Protein AF-A0A067D3Q5-F1 (afdb_monomer_lite)

pLDDT: mean 81.83, std 13.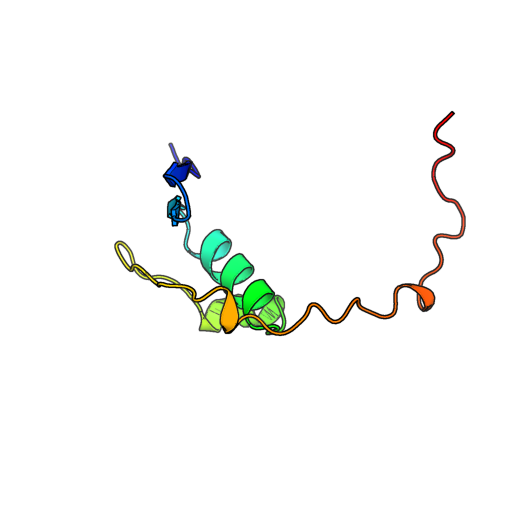23, range [45.0, 94.31]

Structure (mmCIF, N/CA/C/O backbone):
data_AF-A0A067D3Q5-F1
#
_entry.id   AF-A0A067D3Q5-F1
#
loop_
_atom_site.group_PDB
_atom_site.id
_atom_site.type_symbol
_atom_site.label_atom_id
_atom_site.label_alt_id
_atom_site.label_comp_id
_atom_site.label_asym_id
_atom_site.label_entity_id
_atom_site.label_seq_id
_atom_site.pdbx_PDB_ins_code
_atom_site.Cartn_x
_atom_site.Cartn_y
_atom_site.Cartn_z
_atom_site.occupancy
_atom_site.B_iso_or_equiv
_atom_site.auth_seq_id
_atom_site.auth_comp_id
_atom_site.auth_asym_id
_atom_site.auth_atom_id
_atom_site.pdbx_PDB_model_num
ATOM 1 N N . MET A 1 1 ? 15.098 12.647 -11.384 1.00 45.00 1 MET A N 1
ATOM 2 C CA . MET A 1 1 ? 13.886 13.139 -10.694 1.00 45.00 1 MET A CA 1
ATOM 3 C C . MET A 1 1 ? 13.124 11.929 -10.201 1.00 45.00 1 MET A C 1
ATOM 5 O O . MET A 1 1 ? 12.934 11.019 -10.992 1.00 45.00 1 MET A O 1
ATOM 9 N N . SER A 1 2 ? 12.762 11.913 -8.921 1.00 54.78 2 SER A N 1
ATOM 10 C CA . SER A 1 2 ? 12.028 10.835 -8.253 1.00 54.78 2 SER A CA 1
ATOM 11 C C . SER A 1 2 ? 10.671 11.429 -7.858 1.00 54.78 2 SER A C 1
ATOM 13 O O . SER A 1 2 ? 10.646 12.320 -7.012 1.00 54.78 2 SER A O 1
ATOM 15 N N . ILE A 1 3 ? 9.579 11.072 -8.542 1.00 71.88 3 ILE A N 1
ATOM 16 C CA . ILE A 1 3 ? 8.231 11.611 -8.281 1.00 71.88 3 ILE A CA 1
ATOM 17 C C . ILE A 1 3 ? 7.364 10.480 -7.740 1.00 71.88 3 ILE A C 1
ATOM 19 O O . ILE A 1 3 ? 7.194 9.467 -8.411 1.00 71.88 3 ILE A O 1
ATOM 23 N N . LEU A 1 4 ? 6.837 10.662 -6.527 1.00 78.81 4 LEU A N 1
ATOM 24 C CA . LEU A 1 4 ? 5.707 9.879 -6.040 1.00 78.81 4 LEU A CA 1
ATOM 25 C C . LEU A 1 4 ? 4.450 10.423 -6.715 1.00 78.81 4 LEU A C 1
ATOM 27 O O . LEU A 1 4 ? 4.174 11.621 -6.634 1.00 78.81 4 LEU A O 1
ATOM 31 N N . GLU A 1 5 ? 3.705 9.545 -7.368 1.00 80.75 5 GLU A N 1
ATOM 32 C CA . GLU A 1 5 ? 2.488 9.889 -8.087 1.00 80.75 5 GLU A CA 1
ATOM 33 C C . GLU A 1 5 ? 1.339 9.014 -7.594 1.00 80.75 5 GLU A C 1
ATOM 35 O O . GLU A 1 5 ? 1.466 7.796 -7.480 1.00 80.75 5 GLU A O 1
ATOM 40 N N . THR A 1 6 ? 0.205 9.645 -7.310 1.00 82.88 6 THR A N 1
ATOM 41 C CA . THR A 1 6 ? -1.036 8.945 -6.987 1.00 82.88 6 THR A CA 1
ATOM 42 C C . THR A 1 6 ? -2.036 9.246 -8.087 1.00 82.88 6 THR A C 1
ATOM 44 O O . THR A 1 6 ? -2.389 10.406 -8.299 1.00 82.88 6 THR A O 1
ATOM 47 N N . GLN A 1 7 ? -2.503 8.210 -8.773 1.00 83.69 7 GLN A N 1
ATOM 48 C CA . GLN A 1 7 ? -3.573 8.311 -9.755 1.00 83.69 7 GLN A CA 1
ATOM 49 C C . GLN A 1 7 ? -4.864 7.769 -9.149 1.00 83.69 7 GLN A C 1
ATOM 51 O O . GLN A 1 7 ? -4.868 6.752 -8.454 1.00 83.69 7 GLN A O 1
ATOM 56 N N . TYR A 1 8 ? -5.961 8.470 -9.410 1.00 83.75 8 TYR A N 1
ATOM 57 C CA . TYR A 1 8 ? -7.291 8.121 -8.930 1.00 83.75 8 TYR A CA 1
ATOM 58 C C . TYR A 1 8 ? -8.214 7.929 -10.129 1.00 83.75 8 TYR A C 1
ATOM 60 O O . TYR A 1 8 ? -8.311 8.809 -10.985 1.00 83.75 8 TYR A O 1
ATOM 68 N N . SER A 1 9 ? -8.890 6.787 -10.188 1.00 83.81 9 SER A N 1
ATOM 69 C CA . SER A 1 9 ? -9.916 6.493 -11.182 1.00 83.81 9 SER A CA 1
ATOM 70 C C . SER A 1 9 ? -11.049 5.747 -10.492 1.00 83.81 9 SER A C 1
ATOM 72 O O . SER A 1 9 ? -10.934 4.556 -10.218 1.00 83.81 9 SER A O 1
ATOM 74 N N . GLU A 1 10 ? -12.128 6.473 -10.191 1.00 85.88 10 GLU A N 1
ATOM 75 C CA . GLU A 1 10 ? -13.314 5.941 -9.507 1.00 85.88 10 GLU A CA 1
ATOM 76 C C . GLU A 1 10 ? -12.940 5.213 -8.202 1.00 85.88 10 GLU A C 1
ATOM 78 O O . GLU A 1 10 ? -12.404 5.823 -7.283 1.00 85.88 10 GLU A O 1
ATOM 83 N N . ASP A 1 11 ? -13.172 3.909 -8.106 1.00 85.06 11 ASP A N 1
ATOM 84 C CA . ASP A 1 11 ? -12.857 3.126 -6.907 1.00 85.06 11 ASP A CA 1
ATOM 85 C C . ASP A 1 11 ? -11.403 2.620 -6.876 1.00 85.06 11 ASP A C 1
ATOM 87 O O . ASP A 1 11 ? -10.977 1.969 -5.921 1.00 85.06 11 ASP A O 1
ATOM 91 N N . THR A 1 12 ? -10.619 2.915 -7.916 1.00 87.69 12 THR A N 1
ATOM 92 C CA . THR A 1 12 ? -9.241 2.445 -8.068 1.00 87.69 12 THR A CA 1
ATOM 93 C C . THR A 1 12 ? -8.242 3.554 -7.760 1.00 87.69 12 THR A C 1
ATOM 95 O O . THR A 1 12 ? -8.244 4.622 -8.376 1.00 87.69 12 THR A O 1
ATOM 98 N N . VAL A 1 13 ? -7.327 3.268 -6.834 1.00 90.31 13 VAL A N 1
ATOM 99 C CA . VAL A 1 13 ? -6.185 4.129 -6.510 1.00 90.31 13 VAL A CA 1
ATOM 100 C C . VAL A 1 13 ? -4.904 3.417 -6.917 1.00 90.31 13 VAL A C 1
ATOM 102 O O . VAL A 1 13 ? -4.641 2.304 -6.464 1.00 90.31 13 VAL A O 1
ATOM 105 N N . ILE A 1 14 ? -4.092 4.067 -7.746 1.00 91.38 14 ILE A N 1
ATOM 106 C CA . ILE A 1 14 ? -2.765 3.580 -8.127 1.00 91.38 14 ILE A CA 1
ATOM 107 C C . ILE A 1 14 ? -1.734 4.492 -7.478 1.00 91.38 14 ILE A C 1
ATOM 109 O O . ILE A 1 14 ? -1.739 5.701 -7.699 1.00 91.38 14 ILE A O 1
ATOM 113 N N . ILE A 1 15 ? -0.843 3.910 -6.681 1.00 91.81 15 ILE A N 1
ATOM 114 C CA . ILE A 1 15 ? 0.262 4.630 -6.050 1.00 91.81 15 ILE A CA 1
ATOM 115 C C . ILE A 1 15 ? 1.545 4.175 -6.729 1.00 91.81 15 ILE A C 1
ATOM 117 O O . ILE A 1 15 ? 1.973 3.033 -6.573 1.00 91.81 15 ILE A O 1
ATOM 121 N N . VAL A 1 16 ? 2.155 5.081 -7.483 1.00 92.06 16 VAL A N 1
ATOM 122 C CA . VAL A 1 16 ? 3.451 4.877 -8.115 1.00 92.06 16 VAL A CA 1
ATOM 123 C C . VAL A 1 16 ? 4.485 5.567 -7.248 1.00 92.06 16 VAL A C 1
ATOM 125 O O . VAL A 1 16 ? 4.467 6.785 -7.072 1.00 92.06 16 VAL A O 1
ATOM 128 N N . SER A 1 17 ? 5.393 4.779 -6.682 1.00 90.38 17 SER A N 1
ATOM 129 C CA . SER A 1 17 ? 6.534 5.323 -5.964 1.00 90.38 17 SER A CA 1
ATOM 130 C C . SER A 1 17 ? 7.827 4.952 -6.673 1.00 90.38 17 SER A C 1
ATOM 132 O O . SER A 1 17 ? 7.972 3.813 -7.114 1.00 90.38 17 SER A O 1
ATOM 134 N N . PRO A 1 18 ? 8.773 5.892 -6.773 1.00 89.06 18 PRO A N 1
ATOM 135 C CA . PRO A 1 18 ? 10.066 5.626 -7.383 1.00 89.06 18 PRO A CA 1
ATOM 136 C C . PRO A 1 18 ? 10.978 4.802 -6.461 1.00 89.06 18 PRO A C 1
ATOM 138 O O . PRO A 1 18 ? 11.916 4.172 -6.940 1.00 89.06 18 PRO A O 1
ATOM 141 N N . ASP A 1 19 ? 10.672 4.779 -5.159 1.00 89.31 19 ASP A N 1
ATOM 142 C CA . ASP A 1 19 ? 11.424 4.082 -4.124 1.00 89.31 19 ASP A CA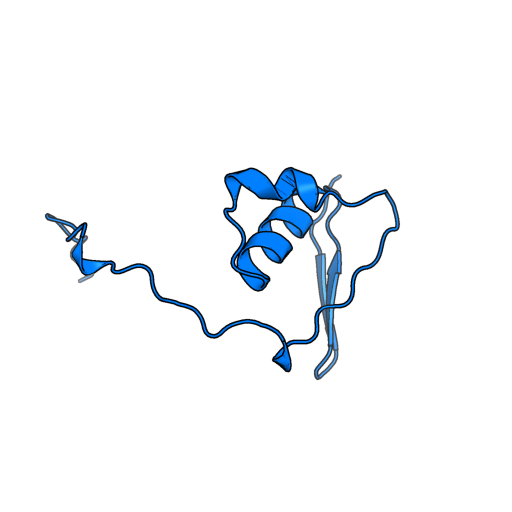 1
ATOM 143 C C . ASP A 1 19 ? 10.557 3.015 -3.442 1.00 89.31 19 ASP A C 1
ATOM 145 O O . ASP A 1 19 ? 9.381 3.229 -3.132 1.00 89.31 19 ASP A O 1
ATOM 149 N N . SER A 1 20 ? 11.166 1.864 -3.153 1.00 91.88 20 SER A N 1
ATOM 150 C CA . SER A 1 20 ? 10.506 0.733 -2.483 1.00 91.88 20 SER A CA 1
ATOM 151 C C . SER A 1 20 ? 10.027 1.073 -1.064 1.00 91.88 20 SER A C 1
ATOM 153 O O . SER A 1 20 ? 9.003 0.558 -0.608 1.00 91.88 20 SER A O 1
ATOM 155 N N . ASP A 1 21 ? 10.761 1.920 -0.339 1.00 92.50 21 ASP A N 1
ATOM 156 C CA . ASP A 1 21 ? 10.505 2.185 1.083 1.00 92.50 21 ASP A CA 1
ATOM 157 C C . ASP A 1 21 ? 9.123 2.811 1.309 1.00 92.50 21 ASP A C 1
ATOM 159 O O . ASP A 1 21 ? 8.399 2.417 2.221 1.00 92.50 21 ASP A O 1
ATOM 163 N N . ASN A 1 22 ? 8.692 3.702 0.417 1.00 91.69 22 ASN A N 1
ATOM 164 C CA . ASN A 1 22 ? 7.386 4.351 0.516 1.00 91.69 22 ASN A CA 1
ATOM 165 C C . ASN A 1 22 ? 6.235 3.336 0.429 1.00 91.69 22 ASN A C 1
ATOM 167 O O . ASN A 1 22 ? 5.311 3.364 1.244 1.00 91.69 22 ASN A O 1
ATOM 171 N N . LEU A 1 23 ? 6.302 2.417 -0.541 1.00 94.06 23 LEU A N 1
ATOM 172 C CA . LEU A 1 23 ? 5.262 1.406 -0.756 1.00 94.06 23 LEU A CA 1
ATOM 173 C C . LEU A 1 23 ? 5.284 0.327 0.328 1.00 94.06 23 LEU A C 1
ATOM 175 O O . LEU A 1 23 ? 4.234 -0.103 0.801 1.00 94.06 23 LEU A O 1
ATOM 179 N N . SER A 1 24 ? 6.471 -0.089 0.759 1.00 94.19 24 SER A N 1
ATOM 180 C CA . SER A 1 24 ? 6.621 -1.120 1.788 1.00 94.19 24 SER A CA 1
ATOM 181 C C . SER A 1 24 ? 6.200 -0.633 3.179 1.00 94.19 24 SER A C 1
ATOM 183 O O . SER A 1 24 ? 5.565 -1.390 3.917 1.00 94.19 24 SER A O 1
ATOM 185 N N . ILE A 1 25 ? 6.457 0.636 3.527 1.00 94.06 25 ILE A N 1
ATOM 186 C CA . ILE A 1 25 ? 5.933 1.262 4.755 1.00 94.06 25 ILE A CA 1
ATOM 187 C C . ILE A 1 25 ? 4.408 1.356 4.701 1.00 94.06 25 ILE A C 1
ATOM 189 O O . ILE A 1 25 ? 3.742 0.989 5.672 1.00 94.06 25 ILE A O 1
ATOM 193 N N . LEU A 1 26 ? 3.849 1.810 3.574 1.00 92.31 26 LEU A N 1
ATOM 194 C CA . LEU A 1 26 ? 2.400 1.865 3.382 1.00 92.31 26 LEU A CA 1
ATOM 195 C C . LEU A 1 26 ? 1.778 0.476 3.564 1.00 92.31 26 LEU A C 1
ATOM 197 O O . LEU A 1 26 ? 0.831 0.319 4.333 1.00 92.31 26 LEU A O 1
ATOM 201 N N . GLN A 1 27 ? 2.343 -0.543 2.918 1.00 92.00 27 GLN A N 1
ATOM 202 C CA . GLN A 1 27 ? 1.841 -1.908 3.007 1.00 92.00 27 GLN A CA 1
ATOM 203 C C . GLN A 1 27 ? 1.938 -2.469 4.431 1.00 92.00 27 GLN A C 1
ATOM 205 O O . GLN A 1 27 ? 0.987 -3.098 4.892 1.00 92.00 27 GLN A O 1
ATOM 210 N N . ALA A 1 28 ? 3.031 -2.199 5.156 1.00 92.00 28 ALA A N 1
ATOM 211 C CA . ALA A 1 28 ? 3.163 -2.582 6.561 1.00 92.00 28 ALA A CA 1
ATOM 212 C C . ALA A 1 28 ? 2.061 -1.947 7.427 1.00 92.00 28 ALA A C 1
ATOM 214 O O . ALA A 1 28 ? 1.438 -2.639 8.232 1.00 92.00 28 ALA A O 1
ATOM 215 N N . GLY A 1 29 ? 1.773 -0.659 7.209 1.00 89.06 29 GLY A N 1
ATOM 216 C CA . GLY A 1 29 ? 0.687 0.049 7.885 1.00 89.06 29 GLY A CA 1
ATOM 217 C C . GLY A 1 29 ? -0.693 -0.537 7.579 1.00 89.06 29 GLY A C 1
ATOM 218 O O . GLY A 1 29 ? -1.501 -0.694 8.492 1.00 89.06 29 GLY A O 1
ATOM 219 N N . LEU A 1 30 ? -0.943 -0.921 6.324 1.00 89.62 30 LEU A N 1
ATOM 220 C CA . LEU A 1 30 ? -2.216 -1.504 5.895 1.00 89.62 30 LEU A CA 1
ATOM 221 C C . LEU A 1 30 ? -2.465 -2.880 6.519 1.00 89.62 30 LEU A C 1
ATOM 223 O O . LEU A 1 30 ? -3.570 -3.139 6.969 1.00 89.62 30 LEU A O 1
ATOM 227 N N . ILE A 1 31 ? -1.456 -3.750 6.605 1.00 88.88 31 ILE A N 1
ATOM 228 C CA . ILE A 1 31 ? -1.627 -5.102 7.175 1.00 88.88 31 ILE A CA 1
ATOM 229 C C . ILE A 1 31 ? -1.467 -5.148 8.704 1.00 88.88 31 ILE A C 1
ATOM 231 O O . ILE A 1 31 ? -1.625 -6.206 9.313 1.00 88.88 31 IL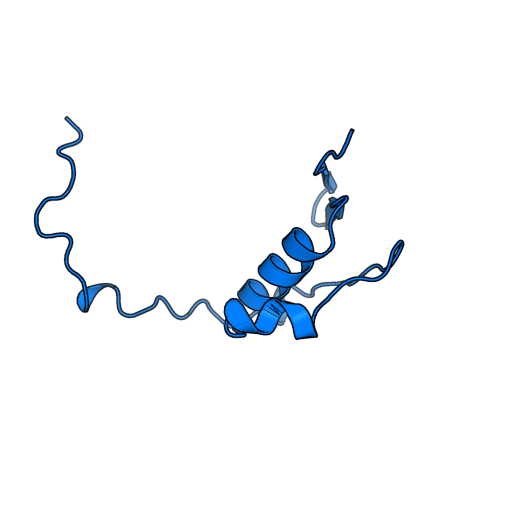E A O 1
ATOM 235 N N . GLY A 1 32 ? -1.124 -4.023 9.338 1.00 86.31 32 GLY A N 1
ATOM 236 C CA . GLY A 1 32 ? -0.850 -3.956 10.774 1.00 86.31 32 GLY A CA 1
ATOM 237 C C . GLY A 1 32 ? 0.480 -4.597 11.191 1.00 86.31 32 GLY A C 1
ATOM 238 O O . GLY A 1 32 ? 0.620 -5.034 12.335 1.00 86.31 32 GLY A O 1
ATOM 239 N N . LEU A 1 33 ? 1.456 -4.668 10.282 1.00 87.00 33 LEU A N 1
ATOM 240 C CA . LEU A 1 33 ? 2.828 -5.065 10.594 1.00 87.00 33 LEU A CA 1
ATOM 241 C C . LEU A 1 33 ? 3.562 -3.892 11.261 1.00 87.00 33 LEU A C 1
ATOM 243 O O . LEU A 1 33 ? 3.326 -2.725 10.954 1.00 87.00 33 LEU A O 1
ATOM 247 N N . ASP A 1 34 ? 4.498 -4.200 12.157 1.00 86.25 34 ASP A N 1
ATOM 248 C CA . ASP A 1 34 ? 5.422 -3.197 12.686 1.00 86.25 34 ASP A CA 1
ATOM 249 C C . ASP A 1 34 ? 6.153 -2.486 11.534 1.00 86.25 34 ASP A C 1
ATOM 251 O O . ASP A 1 34 ? 6.828 -3.130 10.730 1.00 86.25 34 ASP A O 1
ATOM 255 N N . LEU A 1 35 ? 6.063 -1.154 11.478 1.00 88.94 35 LEU A N 1
ATOM 256 C CA . LEU A 1 35 ? 6.684 -0.340 10.428 1.00 88.94 35 LEU A CA 1
ATOM 257 C C . LEU A 1 35 ? 8.201 -0.556 10.342 1.00 88.94 35 LEU A C 1
ATOM 259 O O . LEU A 1 35 ? 8.792 -0.432 9.274 1.00 88.94 35 LEU A O 1
ATOM 263 N N . ARG A 1 36 ? 8.861 -0.950 11.437 1.00 88.94 36 ARG A N 1
ATOM 264 C CA . ARG A 1 36 ? 10.300 -1.274 11.433 1.00 88.94 36 ARG A CA 1
ATOM 265 C C . ARG A 1 36 ? 10.621 -2.514 10.597 1.00 88.94 36 ARG A C 1
ATOM 267 O O . ARG A 1 36 ? 11.741 -2.646 10.110 1.00 88.94 36 ARG A O 1
ATOM 274 N N . ARG A 1 37 ? 9.637 -3.395 10.405 1.00 90.69 37 ARG A N 1
ATOM 275 C CA . ARG A 1 37 ? 9.729 -4.621 9.605 1.00 90.69 37 ARG A CA 1
ATOM 276 C C . ARG A 1 37 ? 9.291 -4.426 8.150 1.00 90.69 37 ARG A C 1
ATOM 278 O O . ARG A 1 37 ? 9.285 -5.397 7.404 1.00 90.69 37 ARG A O 1
ATOM 285 N N . HIS A 1 38 ? 8.999 -3.194 7.712 1.00 94.25 38 HIS A N 1
ATOM 286 C CA . HIS A 1 38 ? 8.600 -2.901 6.324 1.00 94.25 38 HIS A CA 1
ATOM 287 C C . HIS A 1 38 ? 9.570 -3.456 5.269 1.00 94.25 38 HIS A C 1
ATOM 289 O O . HIS A 1 38 ? 9.139 -3.806 4.180 1.00 94.25 38 HIS A O 1
ATOM 295 N N . ARG A 1 39 ? 10.862 -3.615 5.590 1.00 92.81 39 ARG A N 1
ATOM 296 C CA . ARG A 1 39 ? 11.865 -4.198 4.681 1.00 92.81 39 ARG A CA 1
ATOM 297 C C . ARG A 1 39 ? 11.546 -5.625 4.227 1.00 92.81 39 ARG A C 1
ATOM 299 O O . ARG A 1 39 ? 12.024 -6.030 3.175 1.00 92.81 39 ARG A O 1
ATOM 306 N N . GLU A 1 40 ? 10.745 -6.3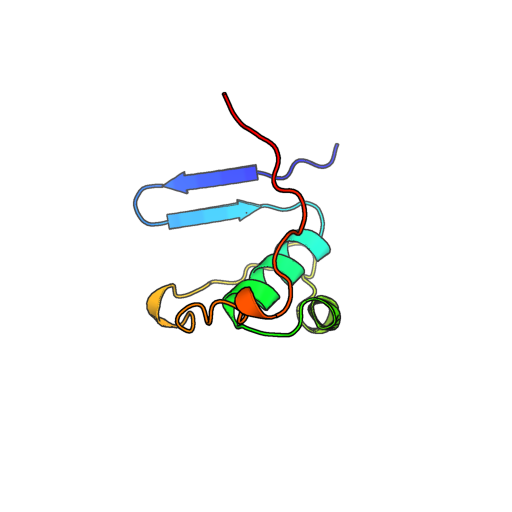72 4.989 1.00 93.44 40 GLU A N 1
ATOM 307 C CA . GLU A 1 40 ? 10.237 -7.694 4.585 1.00 93.44 40 GLU A CA 1
ATOM 308 C C . GLU A 1 40 ? 9.241 -7.603 3.414 1.00 93.44 40 GLU A C 1
ATOM 310 O O . GLU A 1 40 ? 8.981 -8.594 2.741 1.00 93.44 40 GLU A O 1
ATOM 315 N N . LEU A 1 41 ? 8.703 -6.407 3.160 1.00 94.19 41 LEU A N 1
ATOM 316 C CA . LEU A 1 41 ? 7.741 -6.088 2.109 1.00 94.19 41 LEU A CA 1
ATOM 317 C C . LEU A 1 41 ? 8.371 -5.230 1.004 1.00 94.19 41 LEU A C 1
ATOM 319 O O . LEU A 1 41 ? 7.642 -4.512 0.321 1.00 94.19 41 LEU A O 1
ATOM 323 N N . SER A 1 42 ? 9.694 -5.265 0.822 1.00 93.75 42 SER A N 1
ATOM 324 C CA . SER A 1 42 ? 10.364 -4.493 -0.230 1.00 93.75 42 SER A CA 1
ATOM 325 C C . SER A 1 42 ? 9.812 -4.820 -1.620 1.00 93.75 42 SER A C 1
ATOM 327 O O . SER A 1 42 ? 9.351 -5.933 -1.875 1.00 93.75 42 SER A O 1
ATOM 329 N N . PHE A 1 43 ? 9.828 -3.823 -2.500 1.00 94.31 43 PHE A N 1
ATOM 330 C CA . PHE A 1 43 ? 9.354 -3.921 -3.873 1.00 94.31 43 PHE A CA 1
ATOM 331 C C . PHE A 1 43 ? 10.546 -4.016 -4.821 1.00 94.31 43 PHE A C 1
ATOM 333 O O . PHE A 1 43 ? 11.494 -3.230 -4.727 1.00 94.31 43 PHE A O 1
ATOM 340 N N . ALA A 1 44 ? 10.487 -4.955 -5.759 1.00 94.12 44 ALA A N 1
ATOM 341 C CA . ALA A 1 44 ? 11.384 -4.974 -6.903 1.00 94.12 44 ALA A CA 1
ATOM 342 C C . ALA A 1 44 ? 10.950 -3.930 -7.956 1.00 94.12 44 ALA A C 1
ATOM 344 O O . ALA A 1 44 ? 9.773 -3.564 -8.027 1.00 94.12 44 ALA A O 1
ATOM 345 N N . PRO A 1 45 ? 11.866 -3.446 -8.815 1.00 91.12 45 PRO A N 1
ATOM 346 C CA . PRO A 1 45 ? 11.502 -2.546 -9.907 1.00 91.12 45 PRO A CA 1
ATOM 347 C C . PRO A 1 45 ? 10.422 -3.153 -10.816 1.00 91.12 45 PRO A C 1
ATOM 349 O O . PRO A 1 45 ? 10.588 -4.259 -11.328 1.00 91.12 45 PRO A O 1
ATOM 352 N N . GLY A 1 46 ? 9.325 -2.420 -11.025 1.00 90.94 46 GLY A N 1
ATOM 353 C CA . GLY A 1 46 ? 8.184 -2.868 -11.835 1.00 90.94 46 GLY A CA 1
ATOM 354 C C . GLY A 1 46 ? 7.240 -3.850 -11.133 1.00 90.94 46 GLY A C 1
ATOM 355 O O . GLY A 1 46 ? 6.283 -4.311 -11.752 1.00 90.94 46 GLY A O 1
ATOM 356 N N . GLU A 1 47 ? 7.479 -4.170 -9.860 1.00 93.69 47 GLU A N 1
ATOM 357 C CA . GLU A 1 47 ? 6.565 -4.988 -9.071 1.00 93.69 47 GLU A CA 1
ATOM 358 C C . GLU A 1 47 ? 5.266 -4.229 -8.775 1.00 93.69 47 GLU A C 1
ATOM 360 O O . GLU A 1 47 ? 5.276 -3.069 -8.362 1.00 93.69 47 GLU A O 1
ATOM 365 N N . VAL A 1 48 ? 4.139 -4.917 -8.952 1.00 93.19 48 VAL A N 1
ATOM 366 C CA . VAL A 1 48 ? 2.801 -4.388 -8.681 1.00 93.19 48 VAL A CA 1
ATOM 367 C C . VAL A 1 48 ? 2.134 -5.277 -7.644 1.00 93.19 48 VAL A C 1
ATOM 369 O O . VAL A 1 48 ? 2.068 -6.495 -7.814 1.00 93.19 48 VAL A O 1
ATOM 372 N N . ARG A 1 49 ? 1.616 -4.668 -6.574 1.00 93.06 49 ARG A N 1
ATOM 373 C CA . ARG A 1 49 ? 0.859 -5.372 -5.535 1.00 93.06 49 ARG A CA 1
ATOM 374 C C . ARG A 1 49 ? -0.526 -4.770 -5.393 1.00 93.06 49 ARG A C 1
ATOM 376 O O . ARG A 1 49 ? -0.669 -3.572 -5.167 1.00 93.06 49 ARG A O 1
ATOM 383 N N . PHE A 1 50 ? -1.531 -5.630 -5.497 1.00 92.56 50 PHE A N 1
ATOM 384 C CA . PHE A 1 50 ? -2.920 -5.266 -5.261 1.00 92.56 50 PHE A CA 1
ATOM 385 C C . PHE A 1 50 ? -3.227 -5.341 -3.769 1.00 92.56 50 PHE A C 1
ATOM 387 O O . PHE A 1 50 ? -2.782 -6.263 -3.082 1.00 92.56 50 PHE A O 1
ATOM 394 N N . VAL A 1 51 ? -4.005 -4.379 -3.281 1.00 89.94 51 VAL A N 1
ATOM 395 C CA . VAL A 1 51 ? -4.502 -4.367 -1.908 1.00 89.94 51 VAL A CA 1
ATOM 396 C C . VAL A 1 51 ? -6.018 -4.380 -1.957 1.00 89.94 51 VAL A C 1
ATOM 398 O O . VAL A 1 51 ? -6.633 -3.476 -2.516 1.00 89.94 51 VAL A O 1
ATOM 401 N N . ASP A 1 52 ? -6.609 -5.406 -1.354 1.00 89.19 52 ASP A N 1
ATOM 402 C CA . ASP A 1 52 ? -8.046 -5.468 -1.133 1.00 89.19 52 ASP A CA 1
ATOM 403 C C . ASP A 1 52 ? -8.396 -4.670 0.126 1.00 89.19 52 ASP A C 1
ATOM 405 O O . ASP A 1 52 ? -7.939 -4.987 1.229 1.00 89.19 52 ASP A O 1
ATOM 409 N N . THR A 1 53 ? -9.217 -3.635 -0.032 1.00 84.50 53 THR A N 1
ATOM 410 C CA . THR A 1 53 ? -9.635 -2.757 1.065 1.00 84.50 53 THR A CA 1
ATOM 411 C C . THR A 1 53 ? -10.460 -3.488 2.121 1.00 84.50 53 THR A C 1
ATOM 413 O O . THR A 1 53 ? -10.411 -3.111 3.291 1.00 84.50 53 THR A O 1
ATOM 416 N N . SER A 1 54 ? -11.157 -4.566 1.748 1.00 87.38 54 SER A N 1
ATOM 417 C CA . SER A 1 54 ? -11.946 -5.380 2.677 1.00 87.38 54 SER A CA 1
ATOM 418 C C . SER A 1 54 ? -11.080 -6.251 3.591 1.00 87.38 54 SER A C 1
ATOM 420 O O . SER A 1 54 ? -11.506 -6.634 4.681 1.00 87.38 54 SER A O 1
ATOM 422 N N . SER A 1 55 ? -9.841 -6.523 3.172 1.00 84.62 55 SER A N 1
ATOM 423 C CA . SER A 1 55 ? -8.877 -7.330 3.923 1.00 84.62 55 SER A CA 1
ATOM 424 C C . SER A 1 55 ? -8.096 -6.529 4.973 1.00 84.62 55 SER A C 1
ATOM 426 O O . SER A 1 55 ? -7.409 -7.116 5.812 1.00 84.62 55 SER A O 1
ATOM 428 N N . ILE A 1 56 ? -8.192 -5.193 4.939 1.00 85.12 56 ILE A N 1
ATOM 429 C CA . ILE A 1 56 ? -7.455 -4.307 5.841 1.00 85.12 56 ILE A CA 1
ATOM 430 C C . ILE A 1 56 ? -8.039 -4.451 7.256 1.00 85.12 56 ILE A C 1
ATOM 432 O O . ILE A 1 56 ? -9.223 -4.161 7.463 1.00 85.12 56 ILE A O 1
ATOM 436 N N . PRO A 1 57 ? -7.244 -4.875 8.259 1.00 83.56 57 PRO A N 1
ATOM 437 C CA . PRO A 1 57 ? -7.710 -4.959 9.631 1.00 83.56 57 PRO A CA 1
ATOM 438 C C . PRO A 1 57 ? -8.202 -3.594 10.105 1.00 83.56 57 PRO A C 1
ATOM 440 O O . PRO A 1 57 ? -7.591 -2.558 9.839 1.00 83.56 57 PRO A O 1
ATOM 443 N N . THR A 1 58 ? -9.300 -3.594 10.860 1.00 79.88 58 THR A N 1
ATOM 444 C CA . THR A 1 58 ? -9.837 -2.368 11.447 1.00 79.88 58 THR A CA 1
ATOM 445 C C . THR A 1 58 ? -8.741 -1.692 12.263 1.00 79.88 58 THR A C 1
ATOM 447 O O . THR A 1 58 ? -8.146 -2.325 13.140 1.00 79.88 58 THR A O 1
ATOM 450 N N . TYR A 1 59 ? -8.459 -0.424 11.952 1.00 68.75 59 TYR A N 1
ATOM 451 C CA . TYR A 1 59 ? -7.411 0.347 12.609 1.00 68.75 59 TYR A CA 1
ATOM 452 C C . TYR A 1 59 ? -7.557 0.244 14.130 1.00 68.75 59 TYR A C 1
ATOM 454 O O . TYR A 1 59 ? -8.493 0.779 14.728 1.00 68.75 59 TYR A O 1
ATOM 462 N N . LYS A 1 60 ? -6.619 -0.458 14.770 1.00 65.12 60 LYS A N 1
ATOM 463 C CA . LYS A 1 60 ? -6.490 -0.441 16.222 1.00 65.12 60 LYS A CA 1
ATOM 464 C C . LYS A 1 60 ? -5.791 0.856 16.556 1.00 65.12 60 LYS A C 1
ATOM 466 O O . LYS A 1 60 ? -4.565 0.920 16.495 1.00 65.12 60 LYS A O 1
ATOM 471 N N . GLN A 1 61 ? -6.574 1.883 16.874 1.00 59.69 61 GLN A N 1
ATOM 472 C CA . GLN A 1 61 ? -6.024 3.108 17.428 1.00 59.69 61 GLN A CA 1
ATOM 473 C C . GLN A 1 61 ? -5.070 2.701 18.558 1.00 59.69 61 GLN A C 1
ATOM 475 O O . GLN A 1 61 ? -5.513 2.035 19.503 1.00 59.69 61 GLN A O 1
ATOM 480 N N . PRO A 1 62 ? -3.760 3.008 18.457 1.00 58.19 62 PRO A N 1
ATOM 481 C CA . PRO A 1 62 ? -2.874 2.794 19.584 1.00 58.19 62 PRO A CA 1
ATOM 482 C C . PRO A 1 62 ? -3.506 3.556 20.738 1.00 58.19 62 PRO A C 1
ATOM 484 O O . PRO A 1 62 ? -4.046 4.640 20.511 1.00 58.19 62 PRO A O 1
ATOM 487 N N . ALA A 1 63 ? -3.514 2.979 21.940 1.00 59.62 63 ALA A N 1
ATOM 488 C CA . ALA A 1 63 ? -4.080 3.627 23.114 1.00 59.62 63 ALA A CA 1
ATOM 489 C C . ALA A 1 63 ? -3.319 4.942 23.364 1.00 59.62 63 ALA A C 1
ATOM 491 O O . ALA A 1 63 ? -2.373 5.007 24.143 1.00 59.62 63 ALA A O 1
ATOM 492 N N . SER A 1 64 ? -3.715 6.010 22.674 1.00 55.91 64 SER A N 1
ATOM 493 C CA . SER A 1 64 ? -3.089 7.330 22.698 1.00 55.91 64 SER A CA 1
ATOM 494 C C . SER A 1 64 ? -3.258 7.990 24.065 1.00 55.91 64 SER A C 1
ATOM 496 O O . SER A 1 64 ? -2.649 9.013 24.350 1.00 55.91 64 SER A O 1
ATOM 498 N N . ALA A 1 65 ? -4.017 7.356 24.961 1.00 53.59 65 ALA A N 1
ATOM 499 C CA . ALA A 1 65 ? -4.094 7.682 26.371 1.00 53.59 65 ALA A CA 1
ATOM 500 C C . ALA A 1 65 ? -2.807 7.374 27.165 1.00 53.59 65 ALA A C 1
ATOM 502 O O . ALA A 1 65 ? -2.699 7.851 28.293 1.00 53.59 65 ALA A O 1
ATOM 503 N N . VAL A 1 66 ? -1.839 6.619 26.621 1.00 56.34 66 VAL A N 1
ATOM 504 C CA . VAL A 1 66 ? -0.561 6.358 27.319 1.00 56.34 66 VAL A CA 1
ATOM 505 C C . VAL A 1 66 ? 0.356 7.592 27.302 1.00 56.34 66 VAL A C 1
ATOM 507 O O . VAL A 1 66 ? 1.069 7.828 28.272 1.00 56.34 66 VAL A O 1
ATOM 510 N N . TYR A 1 67 ? 0.279 8.436 26.267 1.00 57.53 67 TYR A N 1
ATOM 511 C CA . TYR A 1 67 ? 0.995 9.716 26.198 1.00 57.53 67 TYR A CA 1
ATOM 512 C C . TYR A 1 67 ? 0.010 10.862 25.969 1.00 57.53 67 TYR A C 1
ATOM 514 O O . TYR A 1 67 ? -0.254 11.281 24.844 1.00 57.53 67 TYR A O 1
ATOM 522 N N . LYS A 1 68 ? -0.526 11.401 27.068 1.00 62.84 68 LYS A N 1
ATOM 523 C CA . LYS A 1 68 ? -1.215 12.694 27.036 1.00 62.84 68 LYS A CA 1
ATOM 524 C C . LYS A 1 68 ? -0.181 13.770 26.709 1.00 62.84 68 LYS A C 1
ATOM 526 O O . LYS A 1 68 ? 0.807 13.911 27.428 1.00 62.84 68 LYS A O 1
ATOM 531 N N . CYS A 1 69 ? -0.401 14.524 25.635 1.00 60.66 69 CYS A N 1
ATOM 532 C CA . CYS A 1 69 ? 0.393 15.715 25.356 1.00 60.66 69 CYS A CA 1
ATOM 533 C C . CYS A 1 69 ? 0.176 16.690 26.523 1.00 60.66 69 CYS A C 1
ATOM 535 O O . CYS A 1 69 ? -0.932 17.188 26.706 1.00 60.66 69 CYS A O 1
ATOM 537 N N . LEU A 1 70 ? 1.198 16.900 27.357 1.00 67.94 70 LEU A N 1
ATOM 538 C CA . LEU A 1 70 ? 1.088 17.750 28.550 1.00 67.94 70 LEU A CA 1
ATOM 539 C C . LEU A 1 70 ? 0.860 19.227 28.195 1.00 67.94 70 LEU A C 1
ATOM 541 O O . LEU A 1 70 ? 0.409 19.986 29.045 1.00 67.94 70 LEU A O 1
ATOM 545 N N . ASN A 1 71 ? 1.163 19.627 26.956 1.00 69.62 71 ASN A N 1
ATOM 546 C CA . ASN A 1 71 ? 1.017 20.998 26.488 1.00 69.62 71 ASN A CA 1
ATOM 547 C C . ASN A 1 71 ? 0.576 21.018 25.010 1.00 69.62 71 ASN A C 1
ATOM 549 O O . ASN A 1 71 ? 1.418 21.165 24.121 1.00 69.62 71 ASN A O 1
ATOM 553 N N . PRO A 1 72 ? -0.714 20.776 24.715 1.00 75.12 72 PRO A N 1
ATOM 554 C CA . PRO A 1 72 ? -1.208 20.854 23.347 1.00 75.12 72 PRO A CA 1
ATOM 555 C C . PRO A 1 72 ? -1.095 22.299 22.828 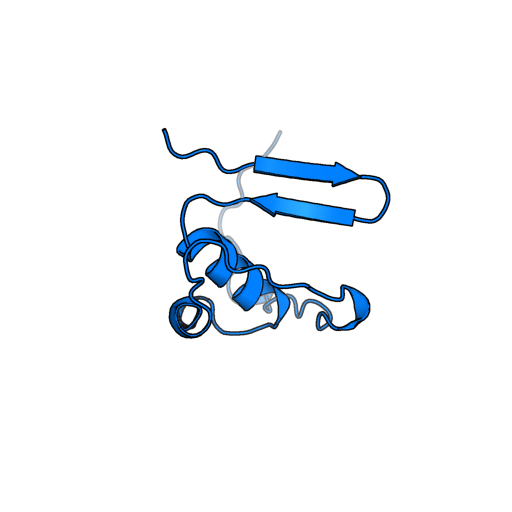1.00 75.12 72 PRO A C 1
ATOM 557 O O . PRO A 1 72 ? -1.304 23.240 23.598 1.00 75.12 72 PRO A O 1
ATOM 560 N N . PRO A 1 73 ? -0.767 22.506 21.539 1.00 74.81 73 PRO A N 1
ATOM 561 C CA . PRO A 1 73 ? -0.766 23.840 20.957 1.00 74.81 73 PRO A CA 1
ATOM 562 C C . PRO A 1 73 ? -2.175 24.433 21.040 1.00 74.81 73 PRO A C 1
ATOM 564 O O . PRO A 1 73 ? -3.162 23.790 20.684 1.00 74.81 73 PRO A O 1
ATOM 567 N N . ASN A 1 74 ? -2.257 25.661 21.546 1.00 69.06 74 ASN A N 1
ATOM 568 C CA . ASN A 1 74 ? -3.504 26.399 21.647 1.00 69.06 74 ASN A CA 1
ATOM 569 C C . ASN A 1 74 ? -3.819 26.979 20.262 1.00 69.06 74 ASN A C 1
ATOM 571 O O . ASN A 1 74 ? -3.263 28.006 19.876 1.00 69.06 74 ASN A O 1
ATOM 575 N N . CYS A 1 75 ? -4.636 26.273 19.484 1.00 66.00 75 CYS A N 1
ATOM 57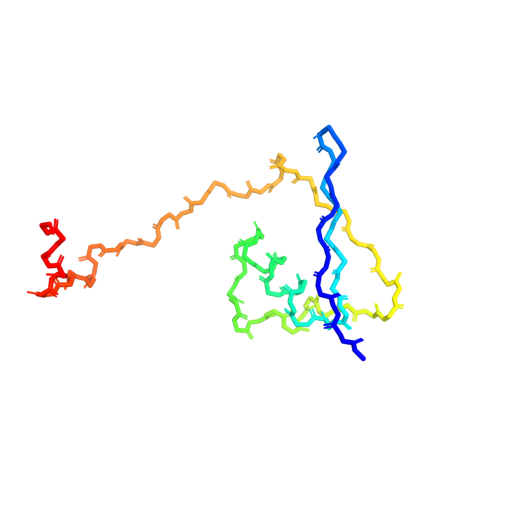6 C CA . CYS A 1 75 ? -5.131 26.768 18.205 1.00 66.00 75 CYS A CA 1
ATOM 577 C C . CYS A 1 75 ? -6.334 27.686 18.467 1.00 66.00 75 CYS A C 1
ATOM 579 O O . CYS A 1 75 ? -7.475 27.230 18.403 1.00 66.00 75 CYS A O 1
ATOM 581 N N . ASN A 1 76 ? -6.052 28.946 18.811 1.00 54.19 76 ASN A N 1
ATOM 582 C CA . ASN A 1 76 ? -7.009 30.048 18.676 1.00 54.19 76 ASN A CA 1
ATOM 583 C C . ASN A 1 76 ? -6.948 30.617 17.260 1.00 54.19 76 ASN A C 1
ATOM 585 O O . ASN A 1 76 ? -5.812 30.779 16.756 1.00 54.19 76 ASN A O 1
#

Foldseek 3Di:
DWDFDWDDDPVDIDTDGSAQLVVLLVVCQQQVHDSVCSVVVGDDVPDDDDDDNVNGPDDPDDPCVVDDPPDDDDPD

Organism: Citrus sinensis (NCBI:txid2711)

Secondary structure (DSSP, 8-state):
----EEEEETTEEEEE-SSHHHHHHHHHHHHT--GGGGGGGPPPTT------GGGSPP-----GGGS--SS-----

Radius of gyration: 16.35 Å; chains: 1; bounding box: 27×38×40 Å

Sequence (76 aa):
MSILETQYSEDTVIIVSPDSDNLSILQAGLIGLDLRRHRELSFAPGEVRFVDTSSIPTYKQPASAVYKCLNPPNCN